Protein AF-A0A954CK24-F1 (afdb_monomer_lite)

Foldseek 3Di:
DDPVVVLLLVVLVVVCVVQVWDADPPCPPDDQAHFGIDRPLEGEHEEEDQDPDDDDDPVNVVSQCVNSVVVRRNWYKYWYFHDNVSDGPDIDIDTDPVVVVVVVVVCVVPPDPPDD

Secondary structure (DSSP, 8-state):
--HHHHHHHHHHHHHHHHTT-EEPTTTTT-TT---SEEETTEEEEEEEESSS--PPPHHHHHHHHHHHHHTT-SEEEEEEEEEETTEEEEEEEE--HHHHHHHHHHHHHSPPPP--

Structure (mmCIF, N/CA/C/O backbone):
data_AF-A0A954CK24-F1
#
_entry.id   AF-A0A954CK24-F1
#
loop_
_atom_site.group_PDB
_atom_site.id
_atom_site.type_symbol
_atom_site.label_atom_id
_atom_site.label_alt_id
_atom_site.label_comp_id
_atom_site.label_asym_id
_atom_site.label_entity_id
_atom_site.label_seq_id
_atom_site.pdbx_PDB_ins_code
_atom_site.Cartn_x
_atom_site.Cart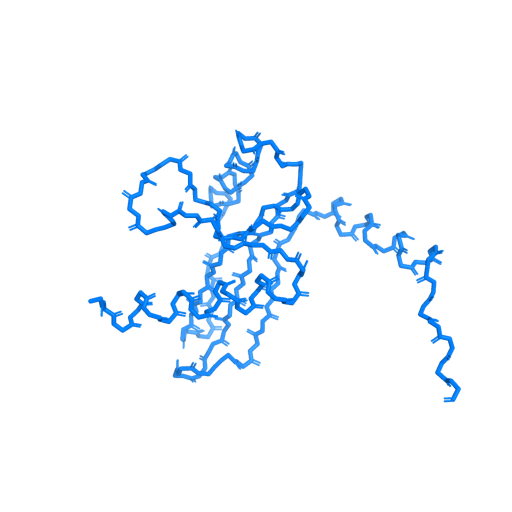n_y
_atom_site.Cartn_z
_atom_site.occupancy
_atom_site.B_iso_or_equiv
_atom_site.auth_seq_id
_atom_site.auth_comp_id
_atom_site.auth_asym_id
_atom_site.auth_atom_id
_atom_site.pdbx_PDB_model_num
ATOM 1 N N . MET A 1 1 ? 5.488 7.525 23.766 1.00 59.38 1 MET A N 1
ATOM 2 C CA . MET A 1 1 ? 5.032 7.099 22.416 1.00 59.38 1 MET A CA 1
ATOM 3 C C . MET A 1 1 ? 3.518 6.901 22.442 1.00 59.38 1 MET A C 1
ATOM 5 O O . MET A 1 1 ? 3.045 6.173 23.309 1.00 59.38 1 MET A O 1
ATOM 9 N N . THR A 1 2 ? 2.759 7.582 21.575 1.00 75.38 2 THR A N 1
ATOM 10 C CA . THR A 1 2 ? 1.279 7.562 21.587 1.00 75.38 2 THR A CA 1
ATOM 11 C C . THR A 1 2 ? 0.720 6.186 21.197 1.00 75.38 2 THR A C 1
ATOM 13 O O . THR A 1 2 ? 1.398 5.413 20.514 1.00 75.38 2 THR A O 1
ATOM 16 N N . LYS A 1 3 ? -0.521 5.866 21.609 1.00 76.25 3 LYS A N 1
ATOM 17 C CA . LYS A 1 3 ? -1.203 4.603 21.244 1.00 76.25 3 LYS A CA 1
ATOM 18 C C . LYS A 1 3 ? -1.243 4.396 19.721 1.00 76.25 3 LYS A C 1
ATOM 20 O O . LYS A 1 3 ? -0.958 3.303 19.247 1.00 76.25 3 LYS A O 1
ATOM 25 N N . VAL A 1 4 ? -1.484 5.474 18.974 1.00 77.38 4 VAL A N 1
ATOM 26 C CA . VAL A 1 4 ? -1.476 5.514 17.502 1.00 77.38 4 VAL A CA 1
ATOM 27 C C . VAL A 1 4 ? -0.109 5.124 16.927 1.00 77.38 4 VAL A C 1
ATOM 29 O O . VAL A 1 4 ? -0.040 4.230 16.093 1.00 77.38 4 VAL A O 1
ATOM 32 N N . LYS A 1 5 ? 0.995 5.703 17.424 1.00 77.19 5 LYS A N 1
ATOM 33 C CA . LYS A 1 5 ? 2.351 5.360 16.949 1.00 77.19 5 LYS A CA 1
ATOM 34 C C . LYS A 1 5 ? 2.727 3.903 17.237 1.00 77.19 5 LYS A C 1
ATOM 36 O O . LYS A 1 5 ? 3.356 3.255 16.410 1.00 77.19 5 LYS A O 1
ATOM 41 N N . LYS A 1 6 ? 2.340 3.371 18.405 1.00 82.06 6 LYS A N 1
ATOM 42 C CA . LYS A 1 6 ? 2.556 1.948 18.737 1.00 82.06 6 LYS A CA 1
ATOM 43 C C . LYS A 1 6 ? 1.774 1.022 17.807 1.00 82.06 6 LYS A C 1
ATOM 45 O O . LYS A 1 6 ? 2.277 -0.038 17.453 1.00 82.06 6 LYS A O 1
ATOM 50 N N . ARG A 1 7 ? 0.556 1.419 17.434 1.00 81.88 7 ARG A N 1
ATOM 51 C CA . ARG A 1 7 ? -0.294 0.678 16.501 1.00 81.88 7 ARG A CA 1
ATOM 52 C C . ARG A 1 7 ? 0.299 0.656 15.095 1.00 81.88 7 ARG A C 1
ATOM 54 O O . ARG A 1 7 ? 0.457 -0.433 14.564 1.00 81.88 7 ARG A O 1
ATOM 61 N N . SER A 1 8 ? 0.677 1.822 14.566 1.00 82.75 8 SER A N 1
ATOM 62 C CA . SER A 1 8 ? 1.332 1.959 13.255 1.00 82.75 8 SER A CA 1
ATOM 63 C C . SER A 1 8 ? 2.526 1.016 13.151 1.00 82.75 8 SER A C 1
ATOM 65 O O . SER A 1 8 ? 2.523 0.095 12.350 1.00 82.75 8 SER A O 1
ATOM 67 N N . LYS A 1 9 ? 3.451 1.091 14.116 1.00 85.38 9 LYS A N 1
ATOM 68 C CA . LYS A 1 9 ? 4.642 0.234 14.134 1.00 85.38 9 LYS A CA 1
ATOM 69 C C . LYS A 1 9 ? 4.326 -1.270 14.119 1.00 85.38 9 LYS A C 1
ATOM 71 O O . LYS A 1 9 ? 5.058 -2.045 13.516 1.00 85.38 9 LYS A O 1
ATOM 76 N N . ARG A 1 10 ? 3.262 -1.705 14.807 1.00 87.44 10 ARG A N 1
ATOM 77 C CA . ARG A 1 10 ? 2.840 -3.119 14.797 1.00 87.44 10 ARG A CA 1
ATOM 78 C C . ARG A 1 10 ? 2.288 -3.535 13.438 1.00 87.44 10 ARG A C 1
ATOM 80 O O . ARG A 1 10 ? 2.585 -4.635 12.993 1.00 87.44 10 ARG A O 1
ATOM 87 N N . GLN A 1 11 ? 1.494 -2.672 12.811 1.00 87.88 11 GLN A N 1
ATOM 88 C CA . GLN A 1 11 ? 0.974 -2.902 11.468 1.00 87.88 11 GLN A CA 1
ATOM 89 C C . GLN A 1 11 ? 2.121 -2.991 10.457 1.00 87.88 11 GLN A C 1
ATOM 91 O O . GLN A 1 11 ? 2.203 -3.978 9.739 1.00 87.88 11 GLN A O 1
ATOM 96 N N . GLU A 1 12 ? 3.032 -2.018 10.464 1.00 90.50 12 GLU A N 1
ATOM 97 C CA . GLU A 1 12 ? 4.203 -1.963 9.579 1.00 90.50 12 GLU A CA 1
ATOM 98 C C . GLU A 1 12 ? 5.058 -3.227 9.703 1.00 90.50 12 GLU A C 1
ATOM 100 O O . GLU A 1 12 ? 5.426 -3.832 8.701 1.00 90.50 12 GLU A O 1
ATOM 105 N N . GLN A 1 13 ? 5.312 -3.686 10.933 1.00 91.31 13 GLN A N 1
ATOM 106 C CA . GLN A 1 13 ? 6.046 -4.930 11.148 1.00 91.31 13 GLN A CA 1
ATOM 107 C C . GLN A 1 13 ? 5.290 -6.159 10.628 1.00 91.31 13 GLN A C 1
ATOM 109 O O . GLN A 1 13 ? 5.914 -7.063 10.085 1.00 91.31 13 GLN A O 1
ATOM 114 N N . GLY A 1 14 ? 3.965 -6.202 10.792 1.00 91.31 14 GLY A N 1
ATOM 115 C CA . GLY A 1 14 ? 3.139 -7.281 10.248 1.00 91.31 14 GLY A CA 1
ATOM 116 C C . GLY A 1 14 ? 3.220 -7.340 8.725 1.00 91.31 14 GLY A C 1
ATOM 117 O O . GLY A 1 14 ? 3.514 -8.392 8.182 1.00 91.31 14 GLY A O 1
ATOM 118 N N . ILE A 1 15 ? 3.067 -6.197 8.053 1.00 92.44 15 ILE A N 1
ATOM 119 C CA . ILE A 1 15 ? 3.202 -6.094 6.591 1.00 92.44 15 ILE A CA 1
ATOM 120 C C . ILE A 1 15 ? 4.603 -6.523 6.145 1.00 92.44 15 ILE A C 1
ATOM 122 O O . ILE A 1 15 ? 4.738 -7.274 5.187 1.00 92.44 15 ILE A O 1
ATOM 126 N N . ALA A 1 16 ? 5.650 -6.068 6.839 1.00 93.50 16 ALA A N 1
ATOM 127 C CA . ALA A 1 16 ? 7.017 -6.471 6.532 1.00 93.50 16 ALA A CA 1
ATOM 128 C C . ALA A 1 16 ? 7.194 -7.992 6.637 1.00 93.50 16 ALA A C 1
ATOM 130 O O . ALA A 1 16 ? 7.808 -8.584 5.760 1.00 93.50 16 ALA A O 1
ATOM 131 N N . ASN A 1 17 ? 6.620 -8.632 7.656 1.00 94.06 17 ASN A N 1
ATOM 132 C CA . ASN A 1 17 ? 6.680 -10.085 7.790 1.00 94.06 17 ASN A CA 1
ATOM 133 C C . ASN A 1 17 ? 5.909 -10.797 6.667 1.00 94.06 17 ASN A C 1
ATOM 135 O O . ASN A 1 17 ? 6.446 -11.733 6.084 1.00 94.06 17 ASN A O 1
ATOM 139 N N . ASP A 1 18 ? 4.695 -10.335 6.349 1.00 92.88 18 ASP A N 1
ATOM 140 C CA . ASP A 1 18 ? 3.846 -10.919 5.301 1.00 92.88 18 ASP A CA 1
ATOM 141 C C . ASP A 1 18 ? 4.531 -10.866 3.923 1.00 92.88 18 ASP A C 1
ATOM 143 O O . ASP A 1 18 ? 4.411 -11.793 3.129 1.00 92.88 18 ASP A O 1
ATOM 147 N N . LEU A 1 19 ? 5.263 -9.782 3.647 1.00 92.19 19 LEU A N 1
ATOM 148 C CA . LEU A 1 19 ? 5.923 -9.539 2.361 1.00 92.19 19 LEU A CA 1
ATOM 149 C C . LEU A 1 19 ? 7.393 -9.991 2.319 1.00 92.19 19 LEU A C 1
ATOM 151 O O . LEU A 1 19 ? 8.070 -9.748 1.323 1.00 92.19 19 LEU A O 1
ATOM 155 N N . GLY A 1 20 ? 7.935 -10.560 3.403 1.00 93.19 20 GLY A N 1
ATOM 156 C CA . GLY A 1 20 ? 9.376 -10.839 3.511 1.00 93.19 20 GLY A CA 1
ATOM 157 C C . GLY A 1 20 ? 10.258 -9.579 3.426 1.00 93.19 20 GLY A C 1
ATOM 158 O O . GLY A 1 20 ? 11.415 -9.639 3.013 1.00 93.19 20 GLY A O 1
ATOM 159 N N . GLY A 1 21 ? 9.698 -8.422 3.778 1.00 92.62 21 GLY A N 1
ATOM 160 C CA . GLY A 1 21 ? 10.313 -7.104 3.691 1.00 92.62 21 GLY A CA 1
ATOM 161 C C . GLY A 1 21 ? 10.847 -6.557 5.018 1.00 92.62 21 GLY A C 1
ATOM 162 O O . GLY A 1 21 ? 11.048 -7.264 6.006 1.00 92.62 21 GLY A O 1
ATOM 163 N N . ARG A 1 22 ? 11.075 -5.239 5.056 1.00 91.56 22 ARG A N 1
ATOM 164 C CA . ARG A 1 22 ? 11.558 -4.500 6.235 1.00 91.56 22 ARG A CA 1
ATOM 165 C C . ARG A 1 22 ? 10.863 -3.152 6.403 1.00 91.56 22 ARG A C 1
ATOM 167 O O . ARG A 1 22 ? 10.575 -2.468 5.425 1.00 91.56 22 ARG A O 1
ATOM 174 N N . VAL A 1 23 ? 10.672 -2.733 7.653 1.00 89.44 23 VAL A N 1
ATOM 175 C CA . VAL A 1 23 ? 10.158 -1.396 7.998 1.00 89.44 23 VAL A CA 1
ATOM 176 C C . VAL A 1 23 ? 11.245 -0.337 7.769 1.00 89.44 23 VAL A C 1
ATOM 178 O O . VAL A 1 23 ? 12.394 -0.539 8.180 1.00 89.44 23 VAL A O 1
ATOM 181 N N . ARG A 1 24 ? 10.916 0.805 7.148 1.00 79.94 24 ARG A N 1
ATOM 182 C CA . ARG A 1 24 ? 11.886 1.905 6.981 1.00 79.94 24 ARG A CA 1
ATOM 183 C C . ARG A 1 24 ? 12.102 2.678 8.294 1.00 79.94 24 ARG A C 1
ATOM 185 O O . ARG A 1 24 ? 11.137 3.069 8.952 1.00 79.94 24 ARG A O 1
ATOM 192 N N . PRO A 1 25 ? 13.354 2.991 8.676 1.00 63.00 25 PRO 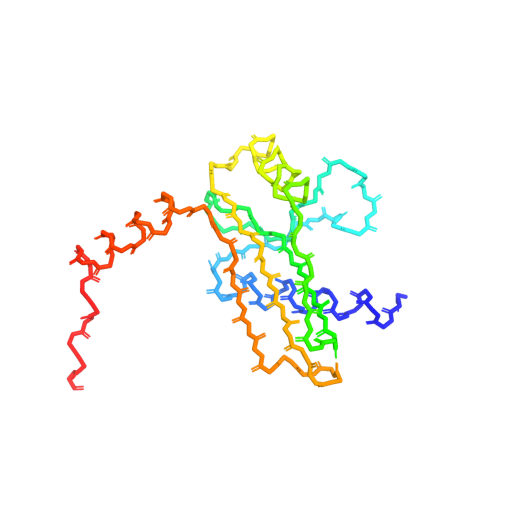A N 1
ATOM 193 C CA . PRO A 1 25 ? 13.624 3.884 9.801 1.00 63.00 25 PRO A CA 1
ATOM 194 C C . PRO A 1 25 ? 13.088 5.300 9.532 1.00 63.00 25 PRO A C 1
ATOM 196 O O . PRO A 1 25 ? 13.364 5.878 8.486 1.00 63.00 25 PRO A O 1
ATOM 199 N N . GLY A 1 26 ? 12.375 5.897 10.493 1.00 59.38 26 GLY A N 1
ATOM 200 C CA . GLY A 1 26 ? 11.996 7.317 10.435 1.00 59.38 26 GLY A CA 1
ATOM 201 C C . GLY A 1 26 ? 10.643 7.648 9.789 1.00 59.38 26 GLY A C 1
ATOM 202 O O . GLY A 1 26 ? 10.342 8.838 9.662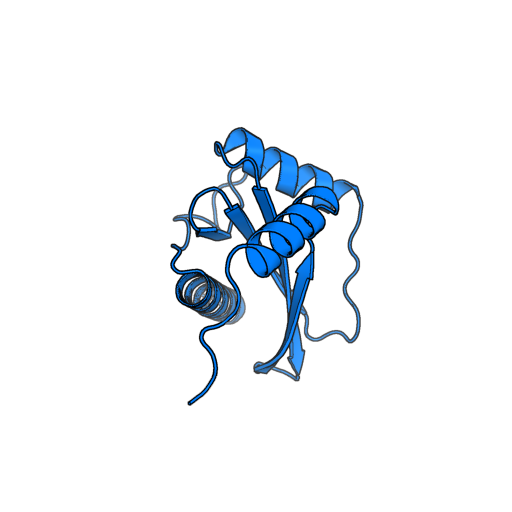 1.00 59.38 26 GLY A O 1
ATOM 203 N N . SER A 1 27 ? 9.797 6.648 9.497 1.00 56.06 27 SER A N 1
ATOM 204 C CA . SER A 1 27 ? 8.418 6.801 8.972 1.00 56.06 27 SER A CA 1
ATOM 205 C C . SER A 1 27 ? 7.519 7.762 9.780 1.00 56.06 27 SER A C 1
ATOM 207 O O . SER A 1 27 ? 6.492 8.233 9.300 1.00 56.06 27 SER A O 1
ATOM 209 N N . GLY A 1 28 ? 7.922 8.133 11.004 1.00 48.44 28 GLY A N 1
ATOM 210 C CA . GLY A 1 28 ? 7.184 9.035 11.889 1.00 48.44 28 GLY A CA 1
ATOM 211 C C . GLY A 1 28 ? 7.729 10.459 12.081 1.00 48.44 28 GLY A C 1
ATOM 212 O O . GLY A 1 28 ? 7.132 11.179 12.888 1.00 48.44 28 GLY A O 1
ATOM 213 N N . SER A 1 29 ? 8.847 10.872 11.457 1.00 46.47 29 SER A N 1
ATOM 214 C CA . SER A 1 29 ? 9.490 12.164 11.806 1.00 46.47 29 SER A CA 1
ATOM 215 C C . SER A 1 29 ? 10.292 12.904 10.725 1.00 46.47 29 SER A C 1
ATOM 217 O O . SER A 1 29 ? 10.734 14.014 11.008 1.00 46.47 29 SER A O 1
ATOM 219 N N . ILE A 1 30 ? 10.482 12.375 9.510 1.00 36.38 30 ILE A N 1
ATOM 220 C CA . ILE A 1 30 ? 11.241 13.078 8.453 1.00 36.38 30 ILE A CA 1
ATOM 221 C C . ILE A 1 30 ? 10.346 13.300 7.230 1.00 36.38 30 ILE A C 1
ATOM 223 O O . ILE A 1 30 ? 9.794 12.371 6.650 1.00 36.38 30 ILE A O 1
ATOM 227 N N . ALA A 1 31 ? 10.163 14.567 6.859 1.00 39.03 31 ALA A N 1
ATOM 228 C CA . ALA A 1 31 ? 9.094 15.036 5.981 1.00 39.03 31 ALA A CA 1
ATOM 229 C C . ALA A 1 31 ? 9.187 14.614 4.498 1.00 39.03 31 ALA A C 1
ATOM 231 O O . ALA A 1 31 ? 8.244 14.915 3.764 1.00 39.03 31 ALA A O 1
ATOM 232 N N . SER A 1 32 ? 10.239 13.919 4.044 1.00 38.56 32 SER A N 1
ATOM 233 C CA . SER A 1 32 ? 10.432 13.642 2.607 1.00 38.56 32 SER A CA 1
ATOM 234 C C . SER A 1 32 ? 10.788 12.202 2.209 1.00 38.56 32 SER A C 1
ATOM 236 O O . SER A 1 32 ? 11.133 11.991 1.052 1.00 38.56 32 SER A O 1
ATOM 238 N N . MET A 1 33 ? 10.681 11.214 3.105 1.00 44.78 33 MET A N 1
ATOM 239 C CA . MET A 1 33 ? 10.734 9.790 2.733 1.00 44.78 33 MET A CA 1
ATOM 240 C C . MET A 1 33 ? 9.687 9.011 3.538 1.00 44.78 33 MET A C 1
ATOM 242 O O . MET A 1 33 ? 9.907 8.706 4.708 1.00 44.78 33 MET A O 1
ATOM 246 N N . LYS A 1 34 ? 8.527 8.749 2.924 1.00 59.78 34 LYS A N 1
ATOM 247 C CA . LYS A 1 34 ? 7.358 8.089 3.531 1.00 59.78 34 LYS A CA 1
ATOM 248 C C . LYS A 1 34 ? 7.001 6.851 2.714 1.00 59.78 34 LYS A C 1
ATOM 250 O O . LYS A 1 34 ? 6.126 6.880 1.867 1.00 59.78 34 LYS A O 1
ATOM 255 N N . GLY A 1 35 ? 7.787 5.805 2.880 1.00 59.00 35 GLY A N 1
ATOM 256 C CA . GLY A 1 35 ? 7.302 4.461 2.623 1.00 59.00 35 GLY A CA 1
ATOM 257 C C . GLY A 1 35 ? 7.528 3.703 3.909 1.00 59.00 35 GLY A C 1
ATOM 258 O O . GLY A 1 35 ? 8.616 3.793 4.484 1.00 59.00 35 GLY A O 1
ATOM 259 N N . ASP A 1 36 ? 6.500 3.033 4.395 1.00 76.44 36 ASP A N 1
ATOM 260 C CA . ASP A 1 36 ? 6.521 2.403 5.705 1.00 76.44 36 ASP A CA 1
ATOM 261 C C . ASP A 1 36 ? 7.252 1.056 5.659 1.00 76.44 36 ASP A C 1
ATOM 263 O O . ASP A 1 36 ? 8.001 0.717 6.580 1.00 76.44 36 ASP A O 1
ATOM 267 N N . VAL A 1 37 ? 7.109 0.317 4.555 1.00 89.12 37 VAL A N 1
ATOM 268 C CA . VAL A 1 37 ? 7.725 -1.000 4.341 1.00 89.12 37 VAL A CA 1
ATOM 269 C C . VAL A 1 37 ? 8.360 -1.079 2.951 1.00 89.12 37 VAL A C 1
ATOM 271 O O . VAL A 1 37 ? 7.848 -0.505 1.994 1.00 89.12 37 VAL A O 1
ATOM 274 N N . ILE A 1 38 ? 9.491 -1.778 2.845 1.00 91.44 38 ILE A N 1
ATOM 275 C CA . ILE A 1 38 ? 10.120 -2.163 1.573 1.00 91.44 38 ILE A CA 1
ATOM 276 C C . ILE A 1 38 ? 10.142 -3.686 1.485 1.00 91.44 38 ILE A C 1
ATOM 278 O O . ILE A 1 38 ? 10.607 -4.322 2.433 1.00 91.44 38 ILE A O 1
ATOM 282 N N . ALA A 1 39 ? 9.737 -4.250 0.351 1.00 92.69 39 ALA A N 1
ATOM 283 C CA . ALA A 1 39 ? 9.899 -5.667 0.032 1.00 92.69 39 ALA A CA 1
ATOM 284 C C . ALA A 1 39 ? 10.410 -5.813 -1.409 1.00 92.69 39 ALA A C 1
ATOM 286 O O . ALA A 1 39 ? 9.674 -5.551 -2.352 1.00 92.69 39 ALA A O 1
ATOM 287 N N . GLY A 1 40 ? 11.684 -6.176 -1.588 1.00 92.00 40 GLY A N 1
ATOM 288 C CA . GLY A 1 40 ? 12.318 -6.146 -2.910 1.00 92.00 40 GLY A CA 1
ATOM 289 C C . GLY A 1 40 ? 12.280 -4.739 -3.519 1.00 92.00 40 GLY A C 1
ATOM 290 O O . GLY A 1 40 ? 12.782 -3.798 -2.902 1.00 92.00 40 GLY A O 1
ATOM 291 N N . ASP A 1 41 ? 11.657 -4.630 -4.692 1.00 93.06 41 ASP A N 1
ATOM 292 C CA . ASP A 1 41 ? 11.433 -3.388 -5.447 1.00 93.06 41 ASP A CA 1
ATOM 293 C C . ASP A 1 41 ? 10.073 -2.714 -5.141 1.00 93.06 41 ASP A C 1
ATOM 295 O O . ASP A 1 41 ? 9.683 -1.727 -5.757 1.00 93.06 41 ASP A O 1
ATOM 299 N N . LEU A 1 42 ? 9.318 -3.238 -4.171 1.00 94.44 42 LEU A N 1
ATOM 300 C CA . LEU A 1 42 ? 8.028 -2.686 -3.769 1.00 94.44 4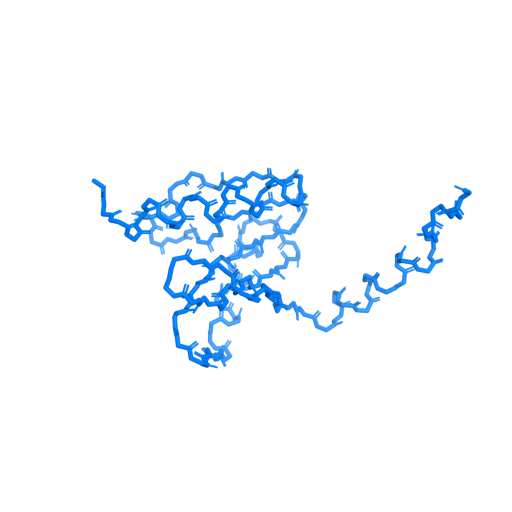2 LEU A CA 1
ATOM 301 C C . LEU A 1 42 ? 8.171 -1.733 -2.577 1.00 94.44 42 LEU A C 1
ATOM 303 O O . LEU A 1 42 ? 8.571 -2.144 -1.478 1.00 94.44 42 LEU A O 1
ATOM 307 N N . LEU A 1 43 ? 7.732 -0.482 -2.754 1.00 94.69 43 LEU A N 1
ATOM 308 C CA . LEU A 1 43 ? 7.511 0.461 -1.655 1.00 94.69 43 LEU A CA 1
ATOM 309 C C . LEU A 1 43 ? 6.053 0.434 -1.179 1.00 94.69 43 LEU A C 1
ATOM 311 O O . LEU A 1 43 ? 5.134 0.719 -1.942 1.00 94.69 43 LEU A O 1
ATOM 315 N N . VAL A 1 44 ? 5.829 0.187 0.110 1.00 94.50 44 VAL A N 1
ATOM 316 C CA . VAL A 1 44 ? 4.481 0.133 0.692 1.00 94.50 44 VAL A CA 1
ATOM 317 C C . VAL A 1 44 ? 4.253 1.289 1.661 1.00 94.50 44 VAL A C 1
ATOM 319 O O . VAL A 1 44 ? 4.976 1.440 2.647 1.00 94.50 44 VAL A O 1
ATOM 322 N N . GLU A 1 45 ? 3.203 2.070 1.419 1.00 93.38 45 GLU A N 1
ATOM 323 C CA . GLU A 1 45 ? 2.633 3.024 2.375 1.00 93.38 45 GLU A CA 1
ATOM 324 C C . GLU A 1 45 ? 1.507 2.330 3.154 1.00 93.38 45 GLU A C 1
ATOM 326 O O . GLU A 1 45 ? 0.572 1.790 2.559 1.00 93.38 45 GLU A O 1
ATOM 331 N N . ALA A 1 46 ? 1.562 2.356 4.484 1.00 92.06 46 ALA A N 1
ATOM 332 C CA . ALA A 1 46 ? 0.569 1.748 5.356 1.00 92.06 46 ALA A CA 1
ATOM 333 C C . ALA A 1 46 ? -0.424 2.796 5.879 1.00 92.06 46 ALA A C 1
ATOM 335 O O . ALA A 1 46 ? -0.088 3.900 6.333 1.00 92.06 46 ALA A O 1
ATOM 336 N N . LYS A 1 47 ? -1.707 2.449 5.827 1.00 91.12 47 LYS A N 1
ATOM 337 C CA . LYS A 1 47 ? -2.805 3.228 6.398 1.00 91.12 47 LYS A CA 1
ATOM 338 C C . LYS A 1 47 ? -3.764 2.312 7.129 1.00 91.12 47 LYS A C 1
ATOM 340 O O . LYS A 1 47 ? -3.867 1.116 6.870 1.00 91.12 47 LYS A O 1
ATOM 345 N N . PHE A 1 48 ? -4.496 2.895 8.064 1.00 91.06 48 PHE A N 1
ATOM 346 C CA . PHE A 1 48 ? -5.569 2.202 8.746 1.00 91.06 48 PHE A CA 1
ATOM 347 C C . PHE A 1 48 ? -6.728 3.147 9.032 1.00 91.06 48 PHE A C 1
ATOM 349 O O . PHE A 1 48 ? -6.535 4.358 9.160 1.00 91.06 48 PHE A O 1
ATOM 356 N N . THR A 1 49 ? -7.931 2.593 9.132 1.00 90.81 49 THR A N 1
ATOM 357 C CA . THR A 1 49 ? -9.148 3.348 9.424 1.00 90.81 49 THR A CA 1
ATOM 358 C C . THR A 1 49 ? -10.122 2.508 10.244 1.00 90.81 49 THR A C 1
ATOM 360 O O . THR A 1 49 ? -10.305 1.320 9.991 1.00 90.81 49 THR A O 1
ATOM 363 N N . ASP A 1 50 ? -10.750 3.139 11.232 1.00 91.44 50 ASP A N 1
ATOM 364 C CA . ASP A 1 50 ? -11.902 2.623 11.982 1.00 91.44 50 ASP A CA 1
ATOM 365 C C . ASP A 1 50 ? -13.241 3.009 11.328 1.00 91.44 50 ASP A C 1
ATOM 367 O O . ASP A 1 50 ? -14.316 2.606 11.771 1.00 91.44 50 ASP A O 1
ATOM 371 N N . LYS A 1 51 ? -13.190 3.805 10.254 1.00 91.69 51 LYS A N 1
ATOM 372 C CA . LYS A 1 51 ? -14.364 4.205 9.483 1.00 91.69 51 LYS A CA 1
ATOM 373 C C . LYS A 1 51 ? -14.738 3.121 8.482 1.00 91.69 51 LYS A C 1
ATOM 375 O O . LYS A 1 51 ? -13.896 2.392 7.967 1.00 91.69 51 LYS A O 1
ATOM 380 N N . ARG A 1 52 ? -16.017 3.111 8.104 1.00 93.06 52 ARG A N 1
ATOM 381 C CA . ARG A 1 52 ? -16.563 2.228 7.058 1.00 93.06 52 ARG A CA 1
ATOM 382 C C . ARG A 1 52 ? -16.037 2.538 5.652 1.00 93.06 52 ARG A C 1
ATOM 384 O O . ARG A 1 52 ? -16.270 1.760 4.737 1.00 93.06 52 ARG A O 1
ATOM 391 N N . SER A 1 53 ? -15.366 3.673 5.468 1.00 93.00 53 SER A N 1
ATOM 392 C CA . SER A 1 53 ? -14.825 4.115 4.186 1.00 93.00 53 SER A CA 1
ATOM 393 C C . SER A 1 53 ? -13.431 4.723 4.340 1.00 93.00 53 SER A C 1
ATOM 395 O O . SER A 1 53 ? -13.050 5.226 5.401 1.00 93.00 53 SER A O 1
ATOM 397 N N . PHE A 1 54 ? -12.677 4.674 3.244 1.00 92.50 54 PHE A N 1
ATOM 398 C CA . PHE A 1 54 ? -11.393 5.339 3.074 1.00 92.50 54 PHE A CA 1
ATOM 399 C C . PHE A 1 54 ? -11.422 6.092 1.743 1.00 92.50 54 PHE A C 1
ATOM 401 O O . PHE A 1 54 ? -11.760 5.513 0.713 1.00 92.50 54 PHE A O 1
ATOM 408 N N . THR A 1 55 ? -11.088 7.381 1.756 1.00 93.88 55 THR A N 1
ATOM 409 C CA . THR A 1 55 ? -11.030 8.194 0.538 1.00 93.88 55 THR A CA 1
ATOM 410 C C . THR A 1 55 ? -9.614 8.180 -0.013 1.00 93.88 55 THR A C 1
ATOM 412 O O . THR A 1 55 ? -8.692 8.670 0.637 1.00 93.88 55 THR A O 1
ATOM 415 N N . LEU A 1 56 ? -9.457 7.665 -1.230 1.00 92.81 56 LEU A N 1
ATOM 416 C CA . LEU A 1 56 ? -8.216 7.740 -1.989 1.00 92.81 56 LEU A CA 1
ATOM 417 C C . LEU A 1 56 ? -8.340 8.827 -3.057 1.00 92.81 56 LEU A C 1
ATOM 419 O O . LEU A 1 56 ? -9.236 8.773 -3.896 1.00 92.81 56 LEU A O 1
ATOM 423 N N . SER A 1 57 ? -7.450 9.818 -3.023 1.00 93.56 57 SER A N 1
ATOM 424 C CA . SER A 1 57 ? -7.371 10.853 -4.054 1.00 93.56 57 SER A CA 1
ATOM 425 C C . SER A 1 57 ? -6.189 10.617 -4.989 1.00 93.56 57 SER A C 1
ATOM 427 O O . SER A 1 57 ? -5.181 10.016 -4.611 1.00 93.56 57 SER A O 1
ATOM 429 N N . ARG A 1 58 ? -6.281 11.169 -6.203 1.00 94.94 58 ARG A N 1
ATOM 430 C CA . ARG A 1 58 ? -5.203 11.129 -7.201 1.00 94.94 58 ARG A CA 1
ATOM 431 C C . ARG A 1 58 ? -3.886 11.692 -6.655 1.00 94.94 58 ARG A C 1
ATOM 433 O O . ARG A 1 58 ? -2.835 11.117 -6.891 1.00 94.94 58 ARG A O 1
ATOM 440 N N . GLN A 1 59 ? -3.944 12.760 -5.860 1.00 92.88 59 GLN A N 1
ATOM 441 C CA . GLN A 1 59 ? -2.755 13.385 -5.274 1.00 92.88 59 GLN A CA 1
ATOM 442 C C . GLN A 1 59 ? -2.035 12.465 -4.280 1.00 92.88 59 GLN A C 1
ATOM 444 O O . GLN A 1 59 ? -0.811 12.512 -4.175 1.00 92.88 59 GLN A O 1
ATOM 449 N N . VAL A 1 60 ? -2.776 11.634 -3.535 1.00 90.81 60 VAL A N 1
ATOM 450 C CA . VAL A 1 60 ? -2.172 10.644 -2.629 1.00 90.81 60 VAL A CA 1
ATOM 451 C C . VAL A 1 60 ? -1.429 9.585 -3.438 1.00 90.81 60 VAL A C 1
ATOM 453 O O . VAL A 1 60 ? -0.288 9.279 -3.106 1.00 90.81 60 VAL A O 1
ATOM 456 N N . ILE A 1 61 ? -2.035 9.095 -4.522 1.00 93.19 61 ILE A N 1
ATOM 457 C CA . ILE A 1 61 ? -1.410 8.134 -5.442 1.00 93.19 61 ILE A CA 1
ATOM 458 C C . ILE A 1 61 ? -0.115 8.711 -6.028 1.00 93.19 61 ILE A C 1
ATOM 460 O O . ILE A 1 61 ? 0.949 8.115 -5.888 1.00 93.19 61 ILE A O 1
ATOM 464 N N . GLU A 1 62 ? -0.179 9.912 -6.610 1.00 94.44 62 GLU A N 1
ATOM 465 C CA . GLU A 1 62 ? 0.985 10.579 -7.214 1.00 94.44 62 GLU A CA 1
ATOM 466 C C . GLU A 1 62 ? 2.118 10.793 -6.211 1.00 94.44 62 GLU A C 1
ATOM 468 O O . GLU A 1 62 ? 3.294 10.654 -6.549 1.00 94.44 62 GLU A O 1
ATOM 473 N N . LYS A 1 63 ? 1.773 11.114 -4.962 1.00 91.06 63 LYS A N 1
ATOM 474 C CA . LYS A 1 63 ? 2.754 11.279 -3.896 1.00 91.06 63 LYS A CA 1
ATOM 475 C C . LYS A 1 63 ? 3.465 9.963 -3.575 1.00 91.06 63 LYS A C 1
ATOM 477 O O . LYS A 1 63 ? 4.691 9.972 -3.520 1.00 91.06 63 LYS A O 1
ATOM 482 N N . ILE A 1 64 ? 2.722 8.873 -3.368 1.00 91.56 64 ILE A N 1
ATOM 483 C CA . ILE A 1 64 ? 3.303 7.560 -3.032 1.00 91.56 64 ILE A CA 1
ATOM 484 C C . ILE A 1 64 ? 4.180 7.075 -4.187 1.00 91.56 64 ILE A C 1
ATOM 486 O O . ILE A 1 64 ? 5.333 6.713 -3.968 1.00 91.56 64 ILE A O 1
ATOM 490 N N . ARG A 1 65 ? 3.682 7.177 -5.426 1.00 93.81 65 ARG A N 1
ATOM 491 C CA . ARG A 1 65 ? 4.447 6.839 -6.631 1.00 93.81 65 ARG A CA 1
ATOM 492 C C . ARG A 1 65 ? 5.739 7.649 -6.732 1.00 93.81 65 ARG A C 1
ATOM 494 O O . ARG A 1 65 ? 6.802 7.095 -6.983 1.00 93.81 65 ARG A O 1
ATOM 501 N N . ARG A 1 66 ? 5.682 8.964 -6.496 1.00 92.56 66 ARG A N 1
ATOM 502 C CA . ARG A 1 66 ? 6.881 9.817 -6.491 1.00 92.56 66 ARG A CA 1
ATOM 503 C C . ARG A 1 66 ? 7.869 9.407 -5.398 1.00 92.56 66 ARG A C 1
ATOM 505 O O . ARG A 1 66 ? 9.071 9.450 -5.634 1.00 92.56 66 ARG A O 1
ATOM 512 N N . GLU A 1 67 ? 7.389 9.049 -4.211 1.00 90.94 67 GLU A N 1
ATOM 513 C CA . GLU A 1 67 ? 8.236 8.588 -3.103 1.00 90.94 67 GLU A CA 1
ATOM 514 C C . GLU A 1 67 ? 8.884 7.224 -3.399 1.00 90.94 67 GLU A C 1
ATOM 516 O O . GLU A 1 67 ? 10.053 7.043 -3.058 1.00 90.94 67 GLU A O 1
ATOM 521 N N . ALA A 1 68 ? 8.179 6.316 -4.082 1.00 92.19 68 ALA A N 1
ATOM 522 C CA . ALA A 1 68 ? 8.722 5.052 -4.583 1.00 92.19 68 ALA A CA 1
ATOM 523 C C . ALA A 1 68 ? 9.857 5.290 -5.583 1.00 92.19 68 ALA A C 1
ATOM 525 O O . ALA A 1 68 ? 10.995 4.902 -5.312 1.00 92.19 68 ALA A O 1
ATOM 526 N N . LEU A 1 69 ? 9.591 6.070 -6.635 1.00 92.81 69 LEU A N 1
ATOM 527 C CA . LEU A 1 69 ? 10.575 6.393 -7.672 1.00 92.81 69 LEU A CA 1
ATOM 528 C C . LEU A 1 69 ? 11.818 7.092 -7.102 1.00 92.81 69 LEU A C 1
ATOM 530 O O . LEU A 1 69 ? 12.945 6.705 -7.395 1.00 92.81 69 LEU A O 1
ATOM 534 N N . LEU A 1 70 ? 11.640 8.098 -6.235 1.00 90.62 70 LEU A N 1
ATOM 535 C CA . LEU A 1 70 ? 12.767 8.770 -5.569 1.00 90.62 70 LEU A CA 1
ATOM 536 C C . LEU A 1 70 ? 13.540 7.836 -4.628 1.00 90.62 70 LEU A C 1
ATOM 538 O O . LEU A 1 70 ? 14.713 8.073 -4.348 1.00 90.62 70 LEU A O 1
ATOM 542 N N . GLY A 1 71 ? 12.876 6.804 -4.110 1.00 87.69 71 GLY A N 1
ATOM 543 C CA . GLY A 1 71 ? 13.473 5.773 -3.277 1.00 87.69 71 GLY A CA 1
ATOM 544 C C . GLY A 1 71 ? 14.141 4.639 -4.055 1.00 87.69 71 GLY A C 1
ATOM 545 O O . GLY A 1 71 ? 14.677 3.751 -3.385 1.00 87.69 71 GLY A O 1
ATOM 546 N N . GLY A 1 72 ? 14.087 4.660 -5.395 1.00 91.69 72 GLY A N 1
ATOM 547 C CA . GLY A 1 72 ? 14.581 3.603 -6.280 1.00 91.69 72 GLY A CA 1
ATOM 548 C C . GLY A 1 72 ? 13.735 2.330 -6.246 1.00 91.69 72 GLY A C 1
ATOM 549 O O . GLY A 1 72 ? 14.313 1.255 -6.168 1.00 91.69 72 GLY A O 1
ATOM 550 N N . HIS A 1 73 ? 12.408 2.480 -6.196 1.00 93.38 73 HIS A N 1
ATOM 551 C CA . HIS A 1 73 ? 11.418 1.396 -6.260 1.00 93.38 73 HIS A CA 1
ATOM 552 C C . HIS A 1 73 ? 10.544 1.645 -7.486 1.00 93.38 73 HIS A C 1
ATOM 554 O O . HIS A 1 73 ? 9.933 2.721 -7.561 1.00 93.38 73 HIS A O 1
ATOM 560 N N . ASP A 1 74 ? 10.474 0.696 -8.418 1.00 94.00 74 ASP A N 1
ATOM 561 C CA . ASP A 1 74 ? 9.597 0.836 -9.589 1.00 94.00 74 ASP A CA 1
ATOM 562 C C . ASP A 1 74 ? 8.141 0.520 -9.226 1.00 94.00 74 ASP A C 1
ATOM 564 O O . ASP A 1 74 ? 7.216 1.090 -9.813 1.00 94.00 74 ASP A O 1
ATOM 568 N N . GLN A 1 75 ? 7.931 -0.306 -8.195 1.00 96.12 75 GLN A N 1
ATOM 569 C CA . GLN A 1 75 ? 6.608 -0.682 -7.709 1.00 96.12 75 GLN A CA 1
ATOM 570 C C . GLN A 1 75 ? 6.219 0.040 -6.417 1.00 96.12 75 GLN A C 1
ATOM 572 O O . GLN A 1 75 ? 7.029 0.312 -5.522 1.00 96.12 75 GLN A O 1
ATOM 577 N N . TRP A 1 76 ? 4.921 0.312 -6.275 1.00 95.75 76 TRP A N 1
ATOM 578 C CA . TRP A 1 76 ? 4.359 0.885 -5.057 1.00 95.75 76 TRP A CA 1
ATOM 579 C C . TRP A 1 76 ? 3.020 0.250 -4.685 1.00 95.75 76 TRP A C 1
ATOM 581 O O . TRP A 1 76 ? 2.267 -0.217 -5.537 1.00 95.75 76 TRP A O 1
ATOM 591 N N . ALA A 1 77 ? 2.703 0.272 -3.392 1.00 96.31 77 ALA A N 1
ATOM 592 C CA . ALA A 1 77 ? 1.396 -0.118 -2.887 1.00 96.31 77 ALA A CA 1
ATOM 593 C C . ALA A 1 77 ? 0.923 0.812 -1.769 1.00 96.31 77 ALA A C 1
ATOM 595 O O . ALA A 1 77 ? 1.690 1.217 -0.893 1.00 96.31 77 ALA A O 1
ATOM 596 N N . LEU A 1 78 ? -0.378 1.094 -1.754 1.00 95.81 78 LEU A N 1
ATOM 597 C CA . LEU A 1 78 ? -1.066 1.631 -0.584 1.00 95.81 78 LEU A CA 1
ATOM 598 C C . LEU A 1 78 ? -1.804 0.495 0.123 1.00 95.81 78 LEU A C 1
ATOM 600 O O . LEU A 1 78 ? -2.840 0.025 -0.346 1.00 95.81 78 LEU A O 1
ATOM 604 N N . GLN A 1 79 ? -1.292 0.083 1.276 1.00 95.62 79 GLN A N 1
ATOM 605 C CA . GLN A 1 79 ? -1.923 -0.906 2.140 1.00 95.62 79 GLN A CA 1
ATOM 606 C C . GLN A 1 79 ? -2.910 -0.210 3.085 1.00 95.62 79 GLN A C 1
ATOM 608 O O . GLN A 1 79 ? -2.547 0.737 3.783 1.00 95.62 79 GLN A O 1
ATOM 613 N N . ILE A 1 80 ? -4.158 -0.683 3.134 1.00 94.12 80 ILE A N 1
ATOM 614 C CA . ILE A 1 80 ? -5.202 -0.148 4.019 1.00 94.12 80 ILE A CA 1
ATOM 615 C C . ILE A 1 80 ? -5.788 -1.261 4.892 1.00 94.12 80 ILE A C 1
ATOM 617 O O . ILE A 1 80 ? -6.349 -2.236 4.383 1.00 94.12 80 ILE A O 1
ATOM 621 N N . ASP A 1 81 ? -5.703 -1.089 6.211 1.00 94.12 81 ASP A N 1
ATOM 622 C CA . ASP A 1 81 ? -6.449 -1.889 7.185 1.00 94.12 81 ASP A CA 1
ATOM 623 C C . ASP A 1 81 ? -7.762 -1.183 7.556 1.00 94.12 81 ASP A C 1
ATOM 625 O O . ASP A 1 81 ? -7.752 -0.153 8.237 1.00 94.12 81 ASP A O 1
ATOM 629 N N . PHE A 1 82 ? -8.897 -1.768 7.173 1.00 93.94 82 PHE A N 1
ATOM 630 C CA . PHE A 1 82 ? -10.198 -1.457 7.765 1.00 93.94 82 PHE A CA 1
ATOM 631 C C . PHE A 1 82 ? -10.346 -2.223 9.069 1.00 93.94 82 PHE A C 1
ATOM 633 O O . PHE A 1 82 ? -10.052 -3.422 9.145 1.00 93.94 82 PHE A O 1
ATOM 640 N N . GLN A 1 83 ? -10.772 -1.523 10.112 1.00 90.88 83 GLN A N 1
ATOM 641 C CA . GLN A 1 83 ? -10.672 -2.014 11.477 1.00 90.88 83 GLN A CA 1
ATOM 642 C C . GLN A 1 83 ? -11.989 -1.876 12.222 1.00 90.88 83 GLN A C 1
ATOM 644 O O . GLN A 1 83 ? -12.713 -0.898 12.056 1.00 90.88 83 GLN A O 1
ATOM 649 N N . ASP A 1 84 ? -12.231 -2.834 13.109 1.00 89.25 84 ASP A N 1
ATOM 650 C CA . ASP A 1 84 ? -13.211 -2.713 14.180 1.00 89.25 84 ASP A CA 1
ATOM 651 C C . ASP A 1 84 ? -12.446 -2.528 15.499 1.00 89.25 84 ASP A C 1
ATOM 653 O O . ASP A 1 84 ? -11.712 -3.407 15.974 1.00 89.25 84 ASP A O 1
ATOM 657 N N . GLY A 1 85 ? -12.485 -1.301 16.023 1.00 84.69 85 GLY A N 1
ATOM 658 C CA . GLY A 1 85 ? -11.626 -0.863 17.119 1.00 84.69 85 GLY A CA 1
ATOM 659 C C . GLY A 1 85 ? -10.134 -1.013 16.791 1.00 84.69 85 GLY A C 1
ATOM 660 O O . GLY A 1 85 ? -9.576 -0.284 15.965 1.00 84.69 85 GLY A O 1
ATOM 661 N N . HIS A 1 86 ? -9.455 -1.941 17.478 1.00 76.31 86 HIS A N 1
ATOM 662 C CA . HIS A 1 86 ? -8.018 -2.203 17.313 1.00 76.31 86 HIS A CA 1
ATOM 663 C C . HIS A 1 86 ? -7.671 -3.380 16.392 1.00 76.31 86 HIS A C 1
ATOM 665 O O . HIS A 1 86 ? -6.490 -3.578 16.099 1.00 76.31 86 HIS A O 1
ATOM 671 N N . LYS A 1 87 ? -8.669 -4.136 15.923 1.00 84.81 87 LYS A N 1
ATOM 672 C CA . LYS A 1 87 ? -8.468 -5.358 15.138 1.00 84.81 87 LYS A CA 1
ATOM 673 C C . LYS A 1 87 ? -8.699 -5.084 13.645 1.00 84.81 87 LYS A C 1
ATOM 675 O O . LYS A 1 87 ? -9.755 -4.552 13.307 1.00 84.81 87 LYS A O 1
ATOM 680 N N . PRO A 1 88 ? -7.749 -5.419 12.753 1.00 86.38 88 PRO A N 1
ATOM 681 C CA . PRO A 1 88 ? -8.001 -5.443 11.315 1.00 86.38 88 PRO A CA 1
ATOM 682 C C . PRO A 1 88 ? -9.081 -6.475 10.996 1.00 86.38 88 PRO A C 1
ATOM 684 O O . PRO A 1 88 ? -8.958 -7.633 11.383 1.00 86.38 88 PRO A O 1
ATOM 687 N N . ILE A 1 89 ? -10.137 -6.041 10.312 1.00 93.69 89 ILE A N 1
ATOM 688 C CA . ILE A 1 89 ? -11.207 -6.918 9.812 1.00 93.69 89 ILE A CA 1
ATOM 689 C C . ILE A 1 89 ? -11.083 -7.142 8.307 1.00 93.69 89 ILE A C 1
ATOM 691 O O . ILE A 1 89 ? -11.536 -8.155 7.782 1.00 93.69 89 ILE A O 1
ATOM 695 N N . ARG A 1 90 ? -10.445 -6.204 7.603 1.00 94.12 90 ARG A N 1
ATOM 696 C CA . ARG A 1 90 ? -10.141 -6.330 6.184 1.00 94.12 90 ARG A CA 1
ATOM 697 C C . ARG A 1 90 ? -8.853 -5.586 5.875 1.00 94.12 90 ARG A C 1
ATOM 699 O O . ARG A 1 90 ? -8.729 -4.404 6.185 1.00 94.12 90 ARG A O 1
ATOM 706 N N . ARG A 1 91 ? -7.932 -6.282 5.221 1.00 94.44 91 ARG A N 1
ATOM 707 C CA . ARG A 1 91 ? -6.711 -5.727 4.645 1.00 94.44 91 ARG A CA 1
ATOM 708 C C . ARG A 1 91 ? -6.869 -5.697 3.132 1.00 94.44 91 ARG A C 1
ATOM 710 O O . ARG A 1 91 ? -7.267 -6.697 2.539 1.00 94.44 91 ARG A O 1
ATOM 717 N N . VAL A 1 92 ? -6.597 -4.549 2.525 1.00 96.06 92 VAL A N 1
ATOM 718 C CA . VAL A 1 92 ? -6.547 -4.388 1.067 1.00 96.06 92 VAL A CA 1
ATOM 719 C C . VAL A 1 92 ? -5.266 -3.670 0.670 1.00 96.06 92 VAL A C 1
ATOM 721 O O . VAL A 1 92 ? -4.676 -2.955 1.485 1.00 96.06 92 VAL A O 1
ATOM 724 N N . ALA A 1 93 ? -4.858 -3.857 -0.578 1.00 96.06 93 ALA A N 1
ATOM 725 C CA . ALA A 1 93 ? -3.799 -3.093 -1.213 1.00 96.06 93 ALA A CA 1
ATOM 726 C C . ALA A 1 93 ? -4.357 -2.419 -2.468 1.00 96.06 93 ALA A C 1
ATOM 728 O O . ALA A 1 93 ? -5.181 -2.999 -3.175 1.00 96.06 93 ALA A O 1
ATOM 729 N N . VAL A 1 94 ? -3.915 -1.192 -2.716 1.00 96.50 94 VAL A N 1
ATOM 730 C CA . VAL A 1 94 ? -4.086 -0.505 -3.995 1.00 96.50 94 VAL A CA 1
ATOM 731 C C . VAL A 1 94 ? -2.725 -0.459 -4.666 1.00 96.50 94 VAL A C 1
ATOM 733 O O . VAL A 1 94 ? -1.755 -0.037 -4.036 1.00 96.50 94 VAL A O 1
ATOM 736 N N . ILE A 1 95 ? -2.688 -0.892 -5.917 1.00 96.88 95 ILE A N 1
ATOM 737 C CA . ILE A 1 95 ? -1.506 -0.961 -6.775 1.00 96.88 95 ILE A CA 1
ATOM 738 C C . ILE A 1 95 ? -1.859 -0.420 -8.161 1.00 96.88 95 ILE A C 1
ATOM 740 O O . ILE A 1 95 ? -3.044 -0.258 -8.477 1.00 96.88 95 ILE A O 1
ATOM 744 N N . ASP A 1 96 ? -0.844 -0.145 -8.978 1.00 96.12 96 ASP A N 1
ATOM 745 C CA . ASP A 1 96 ? -1.059 0.170 -10.388 1.00 96.12 96 ASP A CA 1
ATOM 746 C C . ASP A 1 96 ? -1.673 -1.026 -11.125 1.00 96.12 96 ASP A C 1
ATOM 748 O O . ASP A 1 96 ? -1.408 -2.188 -10.811 1.00 96.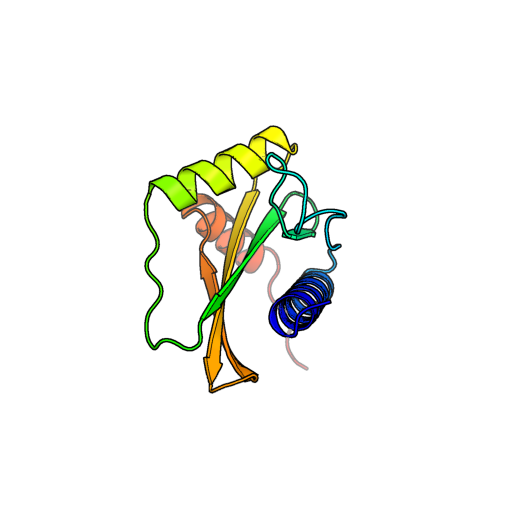12 96 ASP A O 1
ATOM 752 N N . TYR A 1 97 ? -2.517 -0.733 -12.116 1.00 96.56 97 TYR A N 1
ATOM 753 C CA . TYR A 1 97 ? -3.193 -1.776 -12.884 1.00 96.56 97 TYR A CA 1
ATOM 754 C C . TYR A 1 97 ? -2.200 -2.634 -13.676 1.00 96.56 97 TYR A C 1
ATOM 756 O O . TYR A 1 97 ? -2.344 -3.849 -13.703 1.00 96.56 97 TYR A O 1
ATOM 764 N N . ASP A 1 98 ? -1.149 -2.027 -14.228 1.00 95.69 98 ASP A N 1
ATOM 765 C CA . ASP A 1 98 ? -0.097 -2.758 -14.943 1.00 95.69 98 ASP A CA 1
ATOM 766 C C . ASP A 1 98 ? 0.657 -3.714 -14.006 1.00 95.69 98 ASP A C 1
ATOM 768 O O . ASP A 1 98 ? 0.921 -4.857 -14.370 1.00 95.69 98 ASP A O 1
ATOM 772 N N . PHE A 1 99 ? 0.916 -3.297 -12.760 1.00 95.31 99 PHE A N 1
ATOM 773 C CA . PHE A 1 99 ? 1.512 -4.183 -11.759 1.00 95.31 99 PHE A CA 1
ATOM 774 C C . PHE A 1 99 ? 0.567 -5.333 -11.392 1.00 95.31 99 PHE A C 1
ATOM 776 O O . PHE A 1 99 ? 0.997 -6.471 -11.240 1.00 95.31 99 PHE A O 1
ATOM 783 N N . PHE A 1 100 ? -0.739 -5.069 -11.301 1.00 96.19 100 PHE A N 1
ATOM 784 C CA . PHE A 1 100 ? -1.722 -6.131 -11.104 1.00 96.19 100 PHE A CA 1
ATOM 785 C C . PHE A 1 100 ? -1.713 -7.156 -12.249 1.00 96.19 100 PHE A C 1
ATOM 787 O O . PHE A 1 100 ? -1.793 -8.350 -11.972 1.00 96.19 100 PHE A O 1
ATOM 794 N N . LEU A 1 101 ? -1.592 -6.715 -13.505 1.00 95.62 101 LEU A N 1
ATOM 795 C CA . LEU A 1 101 ? -1.485 -7.617 -14.657 1.00 95.62 101 LEU A CA 1
ATOM 796 C C . LEU A 1 101 ? -0.207 -8.462 -14.597 1.00 95.62 101 LEU A C 1
ATOM 798 O O . LEU A 1 101 ? -0.293 -9.676 -14.747 1.00 95.62 101 LEU A O 1
ATOM 802 N N . GLN A 1 102 ? 0.938 -7.853 -14.276 1.00 92.69 102 GLN A N 1
ATOM 803 C CA . GLN A 1 102 ? 2.200 -8.576 -14.090 1.00 92.69 102 GLN A CA 1
ATOM 804 C C . GLN A 1 102 ? 2.077 -9.680 -13.024 1.00 92.69 102 GLN A C 1
ATOM 806 O O . GLN A 1 102 ? 2.522 -10.804 -13.236 1.00 92.69 102 GLN A O 1
ATOM 811 N N . LEU A 1 103 ? 1.419 -9.394 -11.894 1.00 91.06 103 LEU A N 1
ATOM 812 C CA . LEU A 1 103 ? 1.195 -10.390 -10.838 1.00 91.06 103 LEU A CA 1
ATOM 813 C C . LEU A 1 103 ? 0.302 -11.559 -11.285 1.00 91.06 103 LEU A C 1
ATOM 815 O O . LEU A 1 103 ? 0.402 -12.647 -10.718 1.00 91.06 103 LEU A O 1
ATOM 819 N N . LEU A 1 104 ? -0.604 -11.348 -12.248 1.00 92.19 104 LEU A N 1
ATOM 820 C CA . LEU A 1 104 ? -1.406 -12.433 -12.819 1.00 92.19 104 LEU A CA 1
ATOM 821 C C . LEU A 1 104 ? -0.556 -13.324 -13.726 1.00 92.19 104 LEU A C 1
ATOM 823 O O . LEU A 1 104 ? -0.630 -14.541 -13.593 1.00 92.19 104 LEU A O 1
ATOM 827 N N . GLU A 1 105 ? 0.280 -12.728 -14.576 1.00 91.69 105 GLU A N 1
ATOM 828 C CA . GLU A 1 105 ? 1.200 -13.462 -15.456 1.00 91.69 105 GLU A CA 1
ATOM 829 C C . GLU A 1 105 ? 2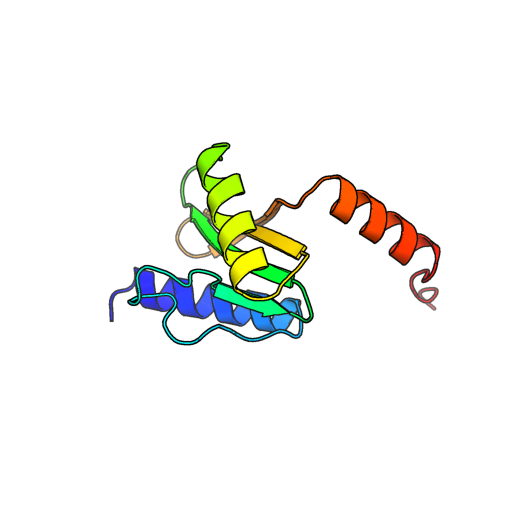.185 -14.318 -14.642 1.00 91.69 105 GLU A C 1
ATOM 831 O O . GLU A 1 105 ? 2.303 -15.519 -14.872 1.00 91.69 105 GLU A O 1
ATOM 836 N N . GLU A 1 106 ? 2.804 -13.746 -13.602 1.00 87.06 106 GLU A N 1
ATOM 837 C CA . GLU A 1 106 ? 3.719 -14.475 -12.709 1.00 87.06 106 GLU A CA 1
ATOM 838 C C . GLU A 1 106 ? 3.040 -15.644 -11.976 1.00 87.06 106 GLU A C 1
ATOM 840 O O . GLU A 1 106 ? 3.678 -16.657 -11.677 1.00 87.06 106 GLU A O 1
ATOM 845 N N . LYS A 1 107 ? 1.746 -15.515 -11.662 1.00 83.44 107 LYS A N 1
ATOM 846 C CA . LYS A 1 107 ? 0.975 -16.578 -11.009 1.00 83.44 107 LYS A CA 1
ATOM 847 C C . LYS A 1 107 ? 0.674 -17.732 -11.965 1.00 83.44 107 LYS A C 1
ATOM 849 O O . LYS A 1 107 ? 0.668 -18.881 -11.527 1.00 83.44 107 LYS A O 1
ATOM 854 N N . ASP A 1 108 ? 0.408 -17.432 -13.231 1.00 79.94 108 ASP A N 1
ATOM 855 C CA . ASP A 1 108 ? 0.166 -18.454 -14.249 1.00 79.94 108 ASP A CA 1
ATOM 856 C C . ASP A 1 108 ? 1.462 -19.214 -14.588 1.00 79.94 108 ASP A C 1
ATOM 858 O O . ASP A 1 108 ? 1.429 -20.431 -14.779 1.00 79.94 108 ASP A O 1
ATOM 862 N N . ASP A 1 109 ? 2.610 -18.527 -14.566 1.00 75.75 109 ASP A N 1
ATOM 863 C CA . ASP A 1 109 ? 3.933 -19.121 -14.812 1.00 75.75 109 ASP A CA 1
ATOM 864 C C . ASP A 1 109 ? 4.492 -19.922 -13.619 1.00 75.75 109 ASP A C 1
ATOM 866 O O . ASP A 1 109 ? 5.392 -20.751 -13.786 1.00 75.75 109 ASP A O 1
ATOM 870 N N . ASN A 1 110 ? 3.962 -19.708 -12.412 1.00 72.88 110 ASN A N 1
ATOM 871 C CA . ASN A 1 110 ? 4.325 -20.449 -11.205 1.00 72.88 110 ASN A CA 1
ATOM 872 C C . ASN A 1 110 ? 3.059 -20.960 -10.496 1.00 72.88 110 ASN A C 1
ATOM 874 O O . ASN A 1 110 ? 2.654 -20.394 -9.468 1.00 72.88 110 ASN A O 1
ATOM 878 N N . PRO A 1 111 ? 2.409 -22.007 -11.044 1.00 66.75 111 PRO A N 1
ATOM 879 C CA . PRO A 1 111 ? 1.215 -22.568 -10.436 1.00 66.75 111 PRO A CA 1
ATOM 880 C C . PRO A 1 111 ? 1.534 -23.011 -9.007 1.00 66.75 111 PRO A C 1
ATOM 882 O O . PRO A 1 111 ? 2.626 -23.507 -8.720 1.00 66.75 111 PRO A O 1
ATOM 885 N N . ALA A 1 112 ? 0.581 -22.805 -8.094 1.00 67.12 112 ALA A N 1
ATOM 886 C CA . ALA A 1 112 ? 0.715 -23.316 -6.737 1.00 67.12 112 ALA A CA 1
ATOM 887 C C . ALA A 1 112 ? 1.049 -24.818 -6.805 1.00 67.12 112 ALA A C 1
ATOM 889 O O . ALA A 1 112 ? 0.473 -25.505 -7.652 1.00 67.12 112 ALA A O 1
ATOM 890 N N . PRO A 1 113 ? 1.972 -25.323 -5.965 1.00 64.88 113 PRO A N 1
ATOM 891 C CA . PRO A 1 113 ? 2.218 -26.755 -5.907 1.00 64.88 113 PRO A CA 1
ATOM 892 C C . PRO A 1 113 ? 0.883 -27.452 -5.647 1.00 64.88 113 PRO A C 1
ATOM 894 O O . PRO A 1 113 ? 0.132 -27.005 -4.775 1.00 64.88 113 PRO A O 1
ATOM 897 N N . ASP A 1 114 ? 0.585 -28.485 -6.437 1.00 69.19 114 ASP A N 1
ATOM 898 C CA . ASP A 1 114 ? -0.613 -29.298 -6.254 1.00 69.19 114 ASP A CA 1
ATOM 899 C C . ASP A 1 114 ? -0.693 -29.707 -4.772 1.00 69.19 114 ASP A C 1
ATOM 901 O O . ASP A 1 114 ? 0.277 -30.214 -4.202 1.00 69.19 114 ASP A O 1
ATOM 905 N N . GLU A 1 115 ? -1.810 -29.385 -4.114 1.00 55.44 115 GLU A N 1
ATOM 906 C CA . GLU A 1 115 ? -2.050 -29.798 -2.731 1.00 55.44 115 GLU A CA 1
ATOM 907 C C . GLU A 1 115 ? -2.283 -31.321 -2.722 1.00 55.44 115 GLU A C 1
ATOM 909 O O . GLU A 1 115 ? -3.398 -31.773 -2.985 1.00 55.44 115 GLU A O 1
ATOM 914 N N . ASP A 1 116 ? -1.217 -32.093 -2.473 1.00 50.81 116 ASP A N 1
ATOM 915 C CA . ASP A 1 116 ? -1.257 -33.536 -2.161 1.00 50.81 116 ASP A CA 1
ATOM 916 C C . ASP A 1 116 ? -1.885 -33.822 -0.780 1.00 50.81 116 ASP A C 1
ATOM 918 O O . ASP A 1 116 ? -1.515 -33.144 0.214 1.00 50.81 116 ASP A O 1
#

Radius of gyration: 15.25 Å; chains: 1; bounding box: 31×49×38 Å

pLDDT: mean 84.95, std 14.53, range [36.38, 96.88]

Sequence (116 aa):
MTKVKKRSKRQEQGIANDLGGRVRPGSGSIASMKGDVIAGDLLVEAKFTDKRSFTLSRQVIEKIRREALLGGHDQWALQIDFQDGHKPIRRVAVIDYDFFLQLLEEKDDNPAPDED